Protein AF-A0A519MRV4-F1 (afdb_monomer_lite)

Secondary structure (DSSP, 8-state):
-HHHHHHHHHHHHHHHHHHHHHHHHHHSTT-HHHHHHHHHHHHHHHHHHHHHHHHHTTSPP-HHHHHHHHHHHHHHHHHHHHHHHHHHHHHHHH-

Sequence (95 aa):
MTHSRKSLGFALLSFVTFLVIAVITAVAPGNEIFTAIGGILLIVFIVFGFSHALRSIKEPNNASKILGLIANGLLFLVFAVLVIANVIDIVKAFG

Radius of gyration: 15.4 Å; chains: 1; bounding box: 33×32×41 Å

Foldseek 3Di:
DVLLQVLLVLLVVLVVLVVVLVVCCVVPPPPVVCNVVSVVVSVVSLVVSQVSLVVCVPPPDDPSSVVSVVSSVVSVVVVVVVVVVVVVVVVVVVD

pLDDT: mean 87.32, std 5.56, range [59.66, 94.0]

Structure (mmCIF, N/CA/C/O backbone):
data_AF-A0A519MRV4-F1
#
_entry.id   AF-A0A519MRV4-F1
#
loop_
_atom_site.group_PDB
_atom_site.id
_atom_site.type_symbol
_atom_site.label_atom_id
_atom_site.label_alt_id
_atom_site.label_comp_id
_atom_site.label_asym_id
_atom_site.label_entity_id
_atom_site.label_seq_id
_atom_site.pdbx_PDB_ins_code
_atom_site.Cartn_x
_atom_site.Cartn_y
_atom_site.Cartn_z
_atom_site.occupancy
_atom_site.B_iso_or_equiv
_atom_site.auth_seq_id
_atom_site.auth_comp_id
_atom_site.auth_asym_id
_atom_site.auth_atom_id
_atom_site.pdbx_PDB_model_num
ATOM 1 N N . MET A 1 1 ? -7.686 3.645 21.703 1.00 59.66 1 MET A N 1
ATOM 2 C CA . MET A 1 1 ? -7.583 4.833 20.822 1.00 59.66 1 MET A CA 1
ATOM 3 C C . MET A 1 1 ? -6.196 5.001 20.207 1.00 59.66 1 MET A C 1
ATOM 5 O O . MET A 1 1 ? -6.048 5.718 19.222 1.00 59.66 1 MET A O 1
ATOM 9 N N . THR A 1 2 ? -5.156 4.388 20.772 1.00 75.75 2 THR A N 1
ATOM 10 C CA . THR A 1 2 ? -3.789 4.489 20.249 1.00 75.75 2 THR A CA 1
ATOM 11 C C . THR A 1 2 ? -3.636 3.771 18.907 1.00 75.75 2 THR A C 1
ATOM 13 O O . THR A 1 2 ? -2.882 4.243 18.058 1.00 75.75 2 THR A O 1
ATOM 16 N N . HIS A 1 3 ? -4.368 2.678 18.667 1.00 75.06 3 HIS A N 1
ATOM 17 C CA . HIS A 1 3 ? -4.271 1.930 17.413 1.00 75.06 3 HIS A CA 1
ATOM 18 C C . HIS A 1 3 ? -5.088 2.552 16.280 1.00 75.06 3 HIS A C 1
ATOM 20 O O . HIS A 1 3 ? -4.621 2.542 15.146 1.00 75.06 3 HIS A O 1
ATOM 26 N N . SER A 1 4 ? -6.248 3.152 16.567 1.00 72.69 4 SER A N 1
ATOM 27 C CA . SER A 1 4 ? -7.048 3.867 15.557 1.00 72.69 4 SER A CA 1
ATOM 28 C C . SER A 1 4 ? -6.317 5.081 14.971 1.00 72.69 4 SER A C 1
ATOM 30 O O . SER A 1 4 ? -6.291 5.243 13.754 1.00 72.69 4 SER A O 1
ATOM 32 N N . ARG A 1 5 ? -5.637 5.890 15.799 1.00 80.56 5 ARG A N 1
ATOM 33 C CA . ARG A 1 5 ? -4.813 7.012 15.299 1.00 80.56 5 ARG A CA 1
ATOM 34 C C . ARG A 1 5 ? -3.601 6.542 14.495 1.00 80.56 5 ARG A C 1
ATOM 36 O O . ARG A 1 5 ? -3.321 7.105 13.443 1.00 80.56 5 ARG A O 1
ATOM 43 N N . LYS A 1 6 ? -2.909 5.494 14.962 1.00 80.56 6 LYS A N 1
ATOM 44 C CA . LYS A 1 6 ? -1.778 4.900 14.228 1.00 80.56 6 LYS A CA 1
ATOM 45 C C . LYS A 1 6 ? -2.219 4.326 12.880 1.00 80.56 6 LYS A C 1
ATOM 47 O O . LYS A 1 6 ? -1.555 4.580 11.888 1.00 80.56 6 LYS A O 1
ATOM 52 N N . SER A 1 7 ? -3.354 3.624 12.836 1.00 79.56 7 SER A N 1
ATOM 53 C CA . SER A 1 7 ? -3.952 3.090 11.603 1.00 79.56 7 SER A CA 1
ATOM 54 C C . SER A 1 7 ? -4.185 4.189 10.563 1.00 79.56 7 SER A C 1
ATOM 56 O O . SER A 1 7 ? -3.727 4.072 9.428 1.00 79.56 7 SER A O 1
ATOM 58 N N . LEU A 1 8 ? -4.814 5.298 10.964 1.00 85.62 8 LEU A N 1
ATOM 59 C CA . LEU A 1 8 ? -5.038 6.436 10.070 1.00 85.62 8 LEU A CA 1
ATOM 60 C C . LEU A 1 8 ? -3.719 7.089 9.617 1.00 85.62 8 LEU A C 1
ATOM 62 O O . LEU A 1 8 ? -3.571 7.433 8.449 1.00 85.62 8 LEU A O 1
ATOM 66 N N . GLY A 1 9 ? -2.743 7.210 10.522 1.00 86.56 9 GLY A N 1
ATOM 67 C CA . GLY A 1 9 ? -1.409 7.717 10.196 1.00 86.56 9 GLY A CA 1
ATOM 68 C C . GLY A 1 9 ? -0.683 6.860 9.156 1.00 86.56 9 GLY A C 1
ATOM 69 O O . GLY A 1 9 ? -0.120 7.402 8.211 1.00 86.56 9 GLY A O 1
ATOM 70 N N . PHE A 1 10 ? -0.748 5.532 9.272 1.00 87.75 10 PHE A N 1
ATOM 71 C CA . PHE A 1 10 ? -0.164 4.626 8.280 1.00 87.75 10 PHE A CA 1
ATOM 72 C C . PHE A 1 10 ? -0.906 4.643 6.942 1.00 87.75 10 PHE A C 1
ATOM 74 O O . PHE A 1 10 ? -0.253 4.542 5.905 1.00 87.75 10 PHE A O 1
ATOM 81 N N . ALA A 1 11 ? -2.230 4.825 6.938 1.00 86.88 11 ALA A N 1
ATOM 82 C CA . ALA A 1 11 ? -2.977 5.013 5.695 1.00 86.88 11 ALA A CA 1
ATOM 83 C C . ALA A 1 11 ? -2.510 6.275 4.954 1.00 86.88 11 ALA A C 1
ATOM 85 O O . ALA A 1 11 ? -2.229 6.222 3.758 1.00 86.88 11 ALA A O 1
ATOM 86 N N . LEU A 1 12 ? -2.367 7.393 5.676 1.00 90.81 12 LEU A N 1
ATOM 87 C CA . LEU A 1 12 ? -1.858 8.646 5.116 1.00 90.81 12 LEU A CA 1
ATOM 88 C C . LEU A 1 12 ? -0.417 8.506 4.620 1.00 90.81 12 LEU A C 1
ATOM 90 O O . LEU A 1 12 ? -0.126 8.920 3.504 1.00 90.81 12 LEU A O 1
ATOM 94 N N . LEU A 1 13 ? 0.468 7.890 5.410 1.00 90.50 13 LEU A N 1
ATOM 95 C CA . LEU A 1 13 ? 1.853 7.636 5.003 1.00 90.50 13 LEU A CA 1
ATOM 96 C C . LEU A 1 13 ? 1.915 6.787 3.733 1.00 90.50 13 LEU A C 1
ATOM 98 O O . LEU A 1 13 ? 2.579 7.180 2.783 1.00 90.50 13 LEU A O 1
ATOM 102 N N . SER A 1 14 ? 1.170 5.681 3.683 1.00 88.31 14 SER A N 1
ATOM 103 C CA . SER A 1 14 ? 1.101 4.814 2.501 1.00 88.31 14 SER A CA 1
ATOM 104 C C . SER A 1 14 ? 0.630 5.585 1.269 1.00 88.31 14 SER A C 1
ATOM 106 O O . SER A 1 14 ? 1.219 5.464 0.199 1.00 88.31 14 SER A O 1
ATOM 108 N N . PHE A 1 15 ? -0.397 6.423 1.420 1.00 90.25 15 PHE A N 1
ATOM 109 C CA . PHE A 1 15 ? -0.922 7.232 0.325 1.00 90.25 15 PHE A CA 1
ATOM 110 C C . PHE A 1 15 ? 0.083 8.284 -0.164 1.00 90.25 15 PHE A C 1
ATOM 112 O O . PHE A 1 15 ? 0.303 8.417 -1.365 1.00 90.25 15 PHE A O 1
ATOM 119 N N . VAL A 1 16 ? 0.746 8.996 0.752 1.00 92.19 16 VAL A N 1
ATOM 120 C CA . VAL A 1 16 ? 1.783 9.978 0.404 1.00 92.19 16 VAL A CA 1
ATOM 121 C C . VAL A 1 16 ? 2.965 9.297 -0.283 1.00 92.19 16 VAL A C 1
ATOM 123 O O . VAL A 1 16 ? 3.420 9.772 -1.319 1.00 92.19 16 VAL A O 1
ATOM 126 N N . THR A 1 17 ? 3.440 8.166 0.242 1.00 89.88 17 THR A N 1
ATOM 127 C CA . THR A 1 17 ? 4.526 7.396 -0.378 1.00 89.88 17 THR A CA 1
ATOM 128 C C . THR A 1 17 ? 4.137 6.915 -1.773 1.00 89.88 17 THR A C 1
ATOM 130 O O . THR A 1 17 ? 4.929 7.060 -2.700 1.00 89.88 17 THR A O 1
ATOM 133 N N . PHE A 1 18 ? 2.907 6.425 -1.953 1.00 89.38 18 PHE A N 1
ATOM 134 C CA . PHE A 1 18 ? 2.383 6.051 -3.265 1.00 89.38 18 PHE A CA 1
ATOM 135 C C . PHE A 1 18 ? 2.410 7.226 -4.253 1.00 89.38 18 PHE A C 1
ATOM 137 O O . PHE A 1 18 ? 2.920 7.074 -5.362 1.00 89.38 18 PHE A O 1
ATOM 144 N N . LEU A 1 19 ? 1.933 8.409 -3.848 1.00 91.06 19 LEU A N 1
ATOM 145 C CA . LEU A 1 19 ? 1.961 9.604 -4.697 1.00 91.06 19 LEU A CA 1
ATOM 146 C C . LEU A 1 19 ? 3.388 10.023 -5.066 1.00 91.06 19 LEU A C 1
ATOM 148 O O . LEU A 1 19 ? 3.648 10.338 -6.224 1.00 91.06 19 LEU A O 1
ATOM 152 N N . VAL A 1 20 ? 4.319 10.000 -4.110 1.00 89.81 20 VAL A N 1
ATOM 153 C CA . VAL A 1 20 ? 5.728 10.334 -4.365 1.00 89.81 20 VAL A CA 1
ATOM 154 C C . VAL A 1 20 ? 6.333 9.381 -5.397 1.00 89.81 20 VAL A C 1
ATOM 156 O O . VAL A 1 20 ? 6.970 9.837 -6.343 1.00 89.81 20 VAL A O 1
ATOM 159 N N . ILE A 1 21 ? 6.090 8.074 -5.268 1.00 88.06 21 ILE A N 1
ATOM 160 C CA . ILE A 1 21 ? 6.568 7.078 -6.238 1.00 88.06 21 ILE A CA 1
ATOM 161 C C . ILE 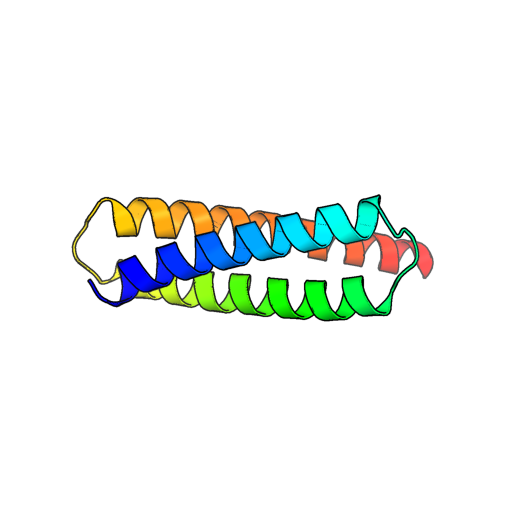A 1 21 ? 5.951 7.325 -7.614 1.00 88.06 21 ILE A C 1
ATOM 163 O O . ILE A 1 21 ? 6.671 7.299 -8.612 1.00 88.06 21 ILE A O 1
ATOM 167 N N . ALA A 1 22 ? 4.646 7.599 -7.680 1.00 88.06 22 ALA A N 1
ATOM 168 C CA . ALA A 1 22 ? 3.960 7.879 -8.938 1.00 88.06 22 ALA A CA 1
ATOM 169 C C . ALA A 1 22 ? 4.565 9.099 -9.653 1.00 88.06 22 ALA A C 1
ATOM 171 O O . ALA A 1 22 ? 4.838 9.037 -10.851 1.00 88.06 22 ALA A O 1
ATOM 172 N N . VAL A 1 23 ? 4.853 10.176 -8.913 1.00 90.00 23 VAL A N 1
ATOM 173 C CA . VAL A 1 23 ? 5.504 11.378 -9.458 1.00 90.00 23 VAL A CA 1
ATOM 174 C C . VAL A 1 23 ? 6.925 11.076 -9.934 1.00 90.00 23 VAL A C 1
ATOM 176 O O . VAL A 1 23 ? 7.274 11.450 -11.051 1.00 90.00 23 VAL A O 1
ATOM 179 N N . ILE A 1 24 ? 7.737 10.371 -9.139 1.00 86.06 24 ILE A N 1
ATOM 180 C CA . ILE A 1 24 ? 9.111 10.007 -9.530 1.00 86.06 24 ILE A CA 1
ATOM 181 C C . ILE A 1 24 ? 9.100 9.175 -10.815 1.00 86.06 24 ILE A C 1
ATOM 183 O O . ILE A 1 24 ? 9.865 9.456 -11.734 1.00 86.06 24 ILE A O 1
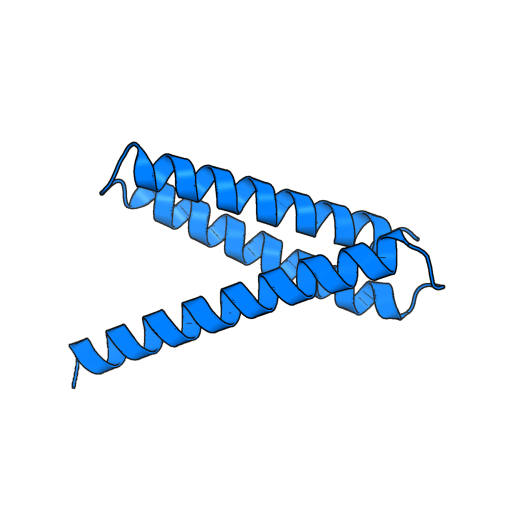ATOM 187 N N . THR A 1 25 ? 8.204 8.192 -10.901 1.00 85.56 25 THR A N 1
ATOM 188 C CA . THR A 1 25 ? 8.091 7.304 -12.067 1.00 85.56 25 THR A CA 1
ATOM 189 C C . THR A 1 25 ? 7.656 8.066 -13.321 1.00 85.56 25 THR A C 1
ATOM 191 O O . THR A 1 25 ? 8.119 7.757 -14.415 1.00 85.56 25 THR A O 1
ATOM 194 N N . ALA A 1 26 ? 6.803 9.085 -13.170 1.00 86.81 26 ALA A N 1
ATOM 195 C CA . ALA A 1 26 ? 6.353 9.923 -14.278 1.00 86.81 26 ALA A CA 1
ATOM 196 C C . ALA A 1 26 ? 7.430 10.906 -14.772 1.00 86.81 26 ALA A C 1
ATOM 198 O O . ALA A 1 26 ? 7.515 11.166 -15.970 1.00 86.81 26 ALA A O 1
ATOM 199 N N . VAL A 1 27 ? 8.240 11.466 -13.867 1.00 87.62 27 VAL A N 1
ATOM 200 C CA . VAL A 1 27 ? 9.248 12.493 -14.199 1.00 87.62 27 VAL A CA 1
ATOM 201 C C . VAL A 1 27 ? 10.583 11.881 -14.629 1.00 87.62 27 VAL A C 1
ATOM 203 O O . VAL A 1 27 ? 11.277 12.449 -15.468 1.00 87.62 27 VAL A O 1
ATOM 206 N N . ALA A 1 28 ? 10.948 10.725 -14.075 1.00 83.19 28 ALA A N 1
ATOM 207 C CA . ALA A 1 28 ? 12.199 10.027 -14.361 1.00 83.19 28 ALA A CA 1
ATOM 208 C C . ALA A 1 28 ? 11.934 8.552 -14.722 1.00 83.19 28 ALA A C 1
ATOM 210 O O . ALA A 1 28 ? 12.329 7.648 -13.973 1.00 83.19 28 ALA A O 1
ATOM 211 N N . PRO A 1 29 ? 11.253 8.287 -15.855 1.00 79.00 29 PRO A N 1
ATOM 212 C CA . PRO A 1 29 ? 10.979 6.926 -16.296 1.00 79.00 29 PRO A CA 1
ATOM 213 C C . PRO A 1 29 ? 12.295 6.165 -16.511 1.00 79.00 29 PRO A C 1
ATOM 215 O O . PRO A 1 29 ? 13.234 6.683 -17.110 1.00 79.00 29 PRO A O 1
ATOM 218 N N . GLY A 1 30 ? 12.369 4.937 -15.994 1.00 77.31 30 GLY A N 1
ATOM 219 C CA . GLY A 1 30 ? 13.567 4.091 -16.073 1.00 77.31 30 GLY A CA 1
ATOM 220 C C . GLY A 1 30 ? 14.535 4.218 -14.894 1.00 77.31 30 GLY A C 1
ATOM 221 O O . GLY A 1 30 ? 15.549 3.526 -14.867 1.00 77.31 30 GLY A O 1
ATOM 222 N N . ASN A 1 31 ? 14.243 5.048 -13.885 1.00 83.94 31 ASN A N 1
ATOM 223 C CA . ASN A 1 31 ? 15.035 5.050 -12.657 1.00 83.94 31 ASN A CA 1
ATOM 224 C C . ASN A 1 31 ? 14.591 3.936 -11.692 1.00 83.94 31 ASN A C 1
ATOM 226 O O . ASN A 1 31 ? 13.810 4.162 -10.760 1.00 83.94 31 ASN A O 1
ATOM 230 N N . GLU A 1 32 ? 15.111 2.734 -11.937 1.00 83.12 32 GLU A N 1
ATOM 231 C CA . GLU A 1 32 ? 14.742 1.490 -11.249 1.00 83.12 32 GLU A CA 1
ATOM 232 C C . GLU A 1 32 ? 15.071 1.498 -9.750 1.00 83.12 32 GLU A C 1
ATOM 234 O O . GLU A 1 32 ? 14.351 0.903 -8.951 1.00 83.12 32 GLU A O 1
ATOM 239 N N . ILE A 1 33 ? 16.121 2.212 -9.330 1.00 85.75 33 ILE A N 1
ATOM 240 C CA . ILE A 1 33 ? 16.554 2.225 -7.925 1.00 85.75 33 ILE A CA 1
ATOM 241 C C . ILE A 1 33 ? 15.523 2.943 -7.046 1.00 85.75 33 ILE A C 1
ATOM 243 O O . ILE A 1 33 ? 15.118 2.417 -6.008 1.00 85.75 33 ILE A O 1
ATOM 247 N N . PHE A 1 34 ? 15.061 4.131 -7.452 1.00 82.44 34 PHE A N 1
ATOM 248 C CA . PHE A 1 34 ? 14.075 4.880 -6.664 1.00 82.44 34 PHE A CA 1
ATOM 249 C C . PHE A 1 34 ? 12.702 4.210 -6.672 1.00 82.44 34 PHE A C 1
ATOM 251 O O . PHE A 1 34 ? 12.021 4.209 -5.645 1.00 82.44 34 PHE A O 1
ATOM 258 N N . THR A 1 35 ? 12.304 3.611 -7.798 1.00 82.94 35 THR A N 1
ATOM 259 C CA . THR A 1 35 ? 11.050 2.849 -7.875 1.00 82.94 35 THR A CA 1
ATOM 260 C C . THR A 1 35 ? 11.109 1.584 -7.026 1.00 82.94 35 THR A C 1
ATOM 262 O O . THR A 1 35 ? 10.146 1.305 -6.314 1.00 82.94 35 THR A O 1
ATOM 265 N N . ALA A 1 36 ? 12.238 0.869 -7.003 1.00 84.81 36 ALA A N 1
ATOM 266 C CA . ALA A 1 36 ? 12.417 -0.309 -6.158 1.00 84.81 36 ALA A CA 1
ATOM 267 C C . ALA A 1 36 ? 12.401 0.040 -4.660 1.00 84.81 36 ALA A C 1
ATOM 269 O O . ALA A 1 36 ? 11.619 -0.534 -3.901 1.00 84.81 36 ALA A O 1
ATOM 270 N N . ILE A 1 37 ? 13.213 1.014 -4.226 1.00 87.44 37 ILE A N 1
ATOM 271 C CA . ILE A 1 37 ? 13.266 1.442 -2.816 1.00 87.44 37 ILE A CA 1
ATOM 272 C C . ILE A 1 37 ? 11.904 1.987 -2.373 1.00 87.44 37 ILE A C 1
ATOM 274 O O . ILE A 1 37 ? 11.397 1.609 -1.315 1.00 87.44 37 ILE A O 1
ATOM 278 N N . GLY A 1 38 ? 11.292 2.844 -3.192 1.00 86.44 38 GLY A N 1
ATOM 279 C CA . GLY A 1 38 ? 9.962 3.378 -2.933 1.00 86.44 38 GLY A CA 1
ATOM 280 C C . GLY A 1 38 ? 8.917 2.269 -2.833 1.00 86.44 38 GLY A C 1
ATOM 281 O O . GLY A 1 38 ? 8.151 2.237 -1.871 1.00 86.44 38 GLY A O 1
ATOM 282 N N . GLY A 1 39 ? 8.922 1.321 -3.770 1.00 86.62 39 GLY A N 1
ATOM 283 C CA . GLY A 1 39 ? 8.023 0.170 -3.769 1.00 86.62 39 GLY A CA 1
ATOM 284 C C . GLY A 1 39 ? 8.130 -0.654 -2.487 1.00 86.62 39 GLY A C 1
ATOM 285 O O . GLY A 1 39 ? 7.113 -0.939 -1.859 1.00 86.62 39 GLY A O 1
ATOM 286 N N . ILE A 1 40 ? 9.349 -0.958 -2.031 1.00 88.38 40 ILE A N 1
ATOM 287 C CA . ILE A 1 40 ? 9.576 -1.677 -0.767 1.00 88.38 40 ILE A CA 1
ATOM 288 C C . ILE A 1 40 ? 9.016 -0.886 0.423 1.00 88.38 40 ILE A C 1
ATOM 290 O O . ILE A 1 40 ? 8.307 -1.452 1.257 1.00 88.38 40 ILE A O 1
ATOM 294 N N . LEU A 1 41 ? 9.283 0.422 0.501 1.00 88.94 41 LEU A N 1
ATOM 295 C CA . LEU A 1 41 ? 8.753 1.274 1.572 1.00 88.94 41 LEU A CA 1
ATOM 296 C C . LEU A 1 41 ? 7.220 1.315 1.572 1.00 88.94 41 LEU A C 1
ATOM 298 O O . LEU A 1 41 ? 6.598 1.211 2.630 1.00 88.94 41 LEU A O 1
ATOM 302 N N . LEU A 1 42 ? 6.609 1.413 0.390 1.00 90.38 42 LEU A N 1
ATOM 303 C CA . LEU A 1 42 ? 5.160 1.393 0.235 1.00 90.38 42 LEU A CA 1
ATOM 304 C C . LEU A 1 42 ? 4.564 0.071 0.734 1.00 90.38 42 LEU A C 1
ATOM 306 O O . LEU A 1 42 ? 3.588 0.089 1.484 1.00 90.38 42 LEU A O 1
ATOM 310 N N . ILE A 1 43 ? 5.176 -1.065 0.385 1.00 91.00 43 ILE A N 1
ATOM 311 C CA . ILE A 1 43 ? 4.755 -2.392 0.862 1.00 91.00 43 ILE A CA 1
ATOM 312 C C . ILE A 1 43 ? 4.789 -2.447 2.389 1.00 91.00 43 ILE A C 1
ATOM 314 O O . ILE A 1 43 ? 3.814 -2.866 3.016 1.00 91.00 43 ILE A O 1
ATOM 318 N N . VAL A 1 44 ? 5.883 -1.984 3.001 1.00 91.75 44 VAL A N 1
ATOM 319 C CA . VAL A 1 44 ? 6.027 -1.953 4.462 1.00 91.75 44 VAL A CA 1
ATOM 320 C C . VAL A 1 44 ? 4.898 -1.136 5.093 1.00 91.75 44 VAL A C 1
ATOM 322 O O . VAL A 1 44 ? 4.237 -1.622 6.013 1.00 91.75 44 VAL A O 1
ATOM 325 N N . PHE A 1 45 ? 4.614 0.068 4.592 1.00 91.38 45 PHE A N 1
ATOM 326 C CA . PHE A 1 45 ? 3.554 0.904 5.158 1.00 91.38 45 PHE A CA 1
ATOM 327 C C . PHE A 1 45 ? 2.157 0.312 4.986 1.00 91.38 45 PHE A C 1
ATOM 329 O O . PHE A 1 45 ? 1.377 0.357 5.939 1.00 91.38 45 PHE A O 1
ATOM 336 N N . ILE A 1 46 ? 1.865 -0.317 3.847 1.00 91.19 46 ILE A N 1
ATOM 337 C CA . ILE A 1 46 ? 0.576 -0.978 3.614 1.00 91.19 46 ILE A CA 1
ATOM 338 C C . ILE A 1 46 ? 0.395 -2.163 4.575 1.00 91.19 46 ILE A C 1
ATOM 340 O O . ILE A 1 46 ? -0.652 -2.282 5.214 1.00 91.19 46 ILE A O 1
ATOM 344 N N . VAL A 1 47 ? 1.415 -3.010 4.749 1.00 92.44 47 VAL A N 1
ATOM 345 C CA . VAL A 1 47 ? 1.341 -4.189 5.632 1.00 92.44 47 VAL A CA 1
ATOM 346 C C . VAL A 1 47 ? 1.225 -3.784 7.105 1.00 92.44 47 VAL A C 1
ATOM 348 O O . VAL A 1 47 ? 0.375 -4.312 7.834 1.00 92.44 47 VAL A O 1
ATOM 351 N N . PHE A 1 48 ? 2.039 -2.828 7.563 1.00 91.44 48 PHE A N 1
ATOM 352 C CA . PHE A 1 48 ? 1.963 -2.326 8.938 1.00 91.44 48 PHE A CA 1
ATOM 353 C C . PHE A 1 48 ? 0.664 -1.555 9.197 1.00 91.44 48 PHE A C 1
ATOM 355 O O . PHE A 1 48 ? 0.048 -1.729 10.254 1.00 91.44 48 PHE A O 1
ATOM 362 N N . GLY A 1 49 ? 0.219 -0.748 8.234 1.00 89.50 49 GLY A N 1
ATOM 363 C CA . GLY A 1 49 ? -1.030 0.000 8.300 1.00 89.50 49 GLY A CA 1
ATOM 364 C C . GLY A 1 49 ? -2.239 -0.915 8.406 1.00 89.50 49 GLY A C 1
ATOM 365 O O . GLY A 1 49 ? -3.035 -0.776 9.338 1.00 89.50 49 GLY A O 1
ATOM 366 N N . PHE A 1 50 ? -2.317 -1.935 7.550 1.00 90.81 50 PHE A N 1
ATOM 367 C CA . PHE A 1 50 ? -3.369 -2.945 7.612 1.00 90.81 50 PHE A CA 1
ATOM 368 C C . PHE A 1 50 ? -3.328 -3.749 8.919 1.00 90.81 50 PHE A C 1
ATOM 370 O O . PHE A 1 50 ? -4.356 -3.921 9.576 1.00 90.81 50 PHE A O 1
ATOM 377 N N . SER A 1 51 ? -2.140 -4.145 9.385 1.00 90.94 51 SER A N 1
ATOM 378 C CA . SER A 1 51 ? -1.978 -4.827 10.678 1.00 90.94 51 SER A CA 1
ATOM 379 C C . SER A 1 51 ? -2.505 -3.987 11.849 1.00 90.94 51 SER A C 1
ATOM 381 O O . SER A 1 51 ? -3.180 -4.499 12.749 1.00 90.94 51 SER A O 1
ATOM 383 N N . HIS A 1 52 ? -2.234 -2.680 11.850 1.00 88.75 52 HIS A N 1
ATOM 384 C CA . HIS A 1 52 ? -2.772 -1.760 12.849 1.00 88.75 52 HIS A CA 1
ATOM 385 C C . HIS A 1 52 ? -4.275 -1.525 12.695 1.00 88.75 52 HIS A C 1
ATOM 387 O O . HIS A 1 52 ? -4.971 -1.428 13.710 1.00 88.75 52 HIS A O 1
ATOM 393 N N . ALA A 1 53 ? -4.784 -1.484 11.466 1.00 88.25 53 ALA A N 1
ATOM 394 C CA . ALA A 1 53 ? -6.207 -1.382 11.183 1.00 88.25 53 ALA A CA 1
ATOM 395 C C . ALA A 1 53 ? -6.974 -2.591 11.743 1.00 88.25 53 ALA A C 1
ATOM 397 O O . ALA A 1 53 ? -7.939 -2.398 12.486 1.00 88.25 53 ALA A O 1
ATOM 398 N N . LEU A 1 54 ? -6.480 -3.814 11.527 1.00 90.69 54 LEU A N 1
ATOM 399 C CA . LEU A 1 54 ? -7.050 -5.033 12.112 1.00 90.69 54 LEU A CA 1
ATOM 400 C C . LEU A 1 54 ? -7.020 -5.005 13.646 1.00 90.69 54 LEU A C 1
ATOM 402 O O . LEU A 1 54 ? -8.020 -5.307 14.297 1.00 90.69 54 LEU A O 1
ATOM 406 N N . ARG A 1 55 ? -5.907 -4.574 14.254 1.00 87.88 55 ARG A N 1
ATOM 407 C CA . ARG A 1 55 ? -5.818 -4.422 15.720 1.00 87.88 55 ARG A CA 1
ATOM 408 C C . ARG A 1 55 ? -6.787 -3.366 16.258 1.00 87.88 55 ARG A C 1
ATOM 410 O O . ARG A 1 55 ? -7.295 -3.525 17.366 1.00 87.88 55 ARG A O 1
ATOM 417 N N . SER A 1 56 ? -7.086 -2.325 15.478 1.00 84.88 56 SER A N 1
ATOM 418 C CA . SER A 1 56 ? -8.034 -1.277 15.867 1.00 84.88 56 SER A CA 1
ATOM 419 C C . SER A 1 56 ? -9.487 -1.760 15.941 1.00 84.88 56 SER A C 1
ATOM 421 O O . SER A 1 56 ? -10.292 -1.118 16.611 1.00 84.88 56 SER A O 1
ATOM 423 N N . ILE A 1 57 ? -9.829 -2.911 15.340 1.00 87.62 57 ILE A N 1
ATOM 424 C CA . ILE A 1 57 ? -11.177 -3.508 15.405 1.00 87.62 57 ILE A CA 1
ATOM 425 C C . ILE A 1 57 ? -11.613 -3.739 16.858 1.00 87.62 57 ILE A C 1
ATOM 427 O O . ILE A 1 57 ? -12.780 -3.513 17.177 1.00 87.62 57 ILE A O 1
ATOM 431 N N . LYS A 1 58 ? -10.669 -4.096 17.740 1.00 85.25 58 LYS A N 1
ATOM 432 C CA . LYS A 1 58 ? -10.904 -4.321 19.176 1.00 85.25 58 LYS A CA 1
ATOM 433 C C . LYS A 1 58 ? -11.143 -3.033 19.980 1.00 85.25 58 LYS A C 1
ATOM 435 O O . LYS A 1 58 ? -11.527 -3.112 21.140 1.00 85.25 58 LYS A O 1
ATOM 440 N N . GLU A 1 59 ? -10.898 -1.852 19.405 1.00 84.19 59 GLU A N 1
ATOM 441 C CA . GLU A 1 59 ? -11.147 -0.567 20.070 1.00 84.19 59 GLU A CA 1
ATOM 442 C C . GLU A 1 59 ? -12.622 -0.135 19.930 1.00 84.19 59 GLU A C 1
ATOM 444 O O . GLU A 1 59 ? -13.261 -0.473 18.928 1.00 84.19 59 GLU A O 1
ATOM 449 N N . PRO A 1 60 ? -13.174 0.652 20.878 1.00 83.62 60 PRO A N 1
ATOM 450 C CA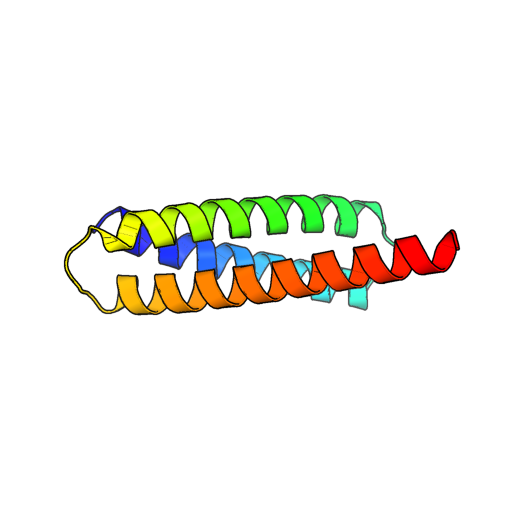 . PRO A 1 60 ? -14.513 1.226 20.745 1.00 83.62 60 PRO A CA 1
ATOM 451 C C . PRO A 1 60 ? -14.651 2.050 19.458 1.00 83.62 60 PRO A C 1
ATOM 453 O O . PRO A 1 60 ? -13.692 2.676 18.994 1.00 83.62 60 PRO A O 1
ATOM 456 N N . ASN A 1 61 ? -15.847 2.027 18.864 1.00 83.75 61 ASN A N 1
ATOM 457 C CA . ASN A 1 61 ? -16.093 2.674 17.578 1.00 83.75 61 ASN A CA 1
ATOM 458 C C . ASN A 1 61 ? -15.919 4.193 17.673 1.00 83.75 61 ASN A C 1
ATOM 460 O O . ASN A 1 61 ? -16.526 4.862 18.502 1.00 83.75 61 ASN A O 1
ATOM 464 N N . ASN A 1 62 ? -15.085 4.726 16.785 1.00 86.25 62 ASN A N 1
ATOM 465 C CA . ASN A 1 62 ? -14.895 6.151 16.564 1.00 86.25 62 ASN A CA 1
ATOM 466 C C . ASN A 1 62 ? -14.652 6.397 15.064 1.00 86.25 62 ASN A C 1
ATOM 468 O O . ASN A 1 62 ? -14.313 5.469 14.324 1.00 86.25 62 ASN A O 1
ATOM 472 N N . ALA A 1 63 ? -14.819 7.640 14.609 1.00 85.75 63 ALA A N 1
ATOM 473 C CA . ALA A 1 63 ? -14.673 7.980 13.193 1.00 85.75 63 ALA A CA 1
ATOM 474 C C . ALA A 1 63 ? -13.272 7.640 12.645 1.00 85.75 63 ALA A C 1
ATOM 476 O O . ALA A 1 63 ? -13.150 7.093 11.553 1.00 85.75 63 ALA A O 1
ATOM 477 N N . SER A 1 64 ? -12.211 7.878 13.426 1.00 81.19 64 SER A N 1
ATOM 478 C CA . SER A 1 64 ? -10.827 7.589 13.021 1.00 81.19 64 SER A CA 1
ATOM 479 C C . SER A 1 64 ? -10.568 6.099 12.776 1.00 81.19 64 SER A C 1
ATOM 481 O O . SER A 1 64 ? -9.805 5.750 11.880 1.00 81.19 64 SER A O 1
ATOM 483 N N . LYS A 1 65 ? -11.209 5.213 13.544 1.00 84.19 65 LYS A N 1
ATOM 484 C CA . LYS A 1 65 ? -11.159 3.758 13.367 1.00 84.19 65 LYS A CA 1
ATOM 485 C C . LYS A 1 65 ? -11.811 3.359 12.051 1.00 84.19 65 LYS A C 1
ATOM 487 O O . LYS A 1 65 ? -11.208 2.608 11.296 1.00 84.19 65 LYS A O 1
ATOM 492 N N . ILE A 1 66 ? -13.018 3.861 11.783 1.00 88.19 66 ILE A N 1
ATOM 493 C CA . ILE A 1 66 ? -13.769 3.530 10.564 1.00 88.19 66 ILE A CA 1
ATOM 494 C C . ILE A 1 66 ? -12.983 3.993 9.335 1.00 88.19 66 ILE A C 1
ATOM 496 O O . ILE A 1 66 ? -12.712 3.193 8.445 1.00 88.19 66 ILE A O 1
ATOM 500 N N . LEU A 1 67 ? -12.534 5.251 9.334 1.00 88.81 67 LEU A N 1
ATOM 501 C CA . LEU A 1 67 ? -11.737 5.812 8.243 1.00 88.81 67 LEU A CA 1
ATOM 502 C C . LEU A 1 67 ? -10.409 5.072 8.062 1.00 88.81 67 LEU A C 1
ATOM 504 O O . LEU A 1 67 ? -10.051 4.730 6.940 1.00 88.81 67 LEU A O 1
ATOM 508 N N . GLY A 1 68 ? -9.700 4.773 9.154 1.00 87.38 68 GLY A N 1
ATOM 509 C CA . GLY A 1 68 ? -8.445 4.026 9.101 1.00 87.38 68 GLY A CA 1
ATOM 510 C C . GLY A 1 68 ? -8.630 2.599 8.580 1.00 87.38 68 GLY A C 1
ATOM 511 O O . GLY A 1 68 ? -7.810 2.130 7.796 1.00 87.38 68 GLY A O 1
ATOM 512 N N . LEU A 1 69 ? -9.707 1.913 8.971 1.00 90.62 69 LEU A N 1
ATOM 513 C CA . LEU A 1 69 ? -10.019 0.566 8.493 1.00 90.62 69 LEU A CA 1
ATOM 514 C C . LEU A 1 69 ? -10.340 0.564 6.995 1.00 90.62 69 LEU A C 1
ATOM 516 O O . LEU A 1 69 ? -9.774 -0.240 6.261 1.00 90.62 69 LEU A O 1
ATOM 520 N N . ILE A 1 70 ? -11.198 1.486 6.547 1.00 92.69 70 ILE A N 1
ATOM 521 C CA . ILE A 1 70 ? -11.570 1.618 5.134 1.00 92.69 70 ILE A CA 1
ATOM 522 C C . ILE A 1 70 ? -10.340 1.967 4.293 1.00 92.69 70 ILE A C 1
ATOM 524 O O . ILE A 1 70 ? -10.059 1.281 3.317 1.00 92.69 70 ILE A O 1
ATOM 528 N N . ALA A 1 71 ? -9.573 2.987 4.687 1.00 92.19 71 ALA A N 1
ATOM 529 C CA . ALA A 1 71 ? -8.422 3.445 3.916 1.00 92.19 71 ALA A CA 1
ATOM 530 C C . ALA A 1 71 ? -7.331 2.368 3.807 1.00 92.19 71 ALA A C 1
ATOM 532 O O . ALA A 1 71 ? -6.883 2.064 2.703 1.00 92.19 71 ALA A O 1
ATOM 533 N N . ASN A 1 72 ? -6.942 1.738 4.924 1.00 92.25 72 ASN A N 1
ATOM 534 C CA . ASN A 1 72 ? -5.957 0.652 4.882 1.00 92.25 72 ASN A CA 1
ATOM 535 C C . ASN A 1 72 ? -6.491 -0.583 4.145 1.00 92.25 72 ASN A C 1
ATOM 537 O O . ASN A 1 72 ? -5.724 -1.242 3.452 1.00 92.25 72 ASN A O 1
ATOM 541 N N . GLY A 1 73 ? -7.784 -0.896 4.269 1.00 92.50 73 GLY A N 1
ATOM 542 C CA . GLY A 1 73 ? -8.408 -1.999 3.540 1.00 92.50 73 GLY A CA 1
ATOM 543 C C . GLY A 1 73 ? -8.371 -1.789 2.026 1.00 92.50 73 GLY A C 1
ATOM 544 O O . GLY A 1 73 ? -7.973 -2.692 1.296 1.00 92.50 73 GLY A O 1
ATOM 545 N N . LEU A 1 74 ? -8.708 -0.584 1.557 1.00 93.75 74 LEU A N 1
ATOM 546 C CA . LEU A 1 74 ? -8.625 -0.225 0.139 1.00 93.75 74 LEU A CA 1
ATOM 547 C C . LEU A 1 74 ? -7.182 -0.264 -0.374 1.00 93.75 74 LEU A C 1
ATOM 549 O O . LEU A 1 74 ? -6.930 -0.857 -1.418 1.00 93.75 74 LE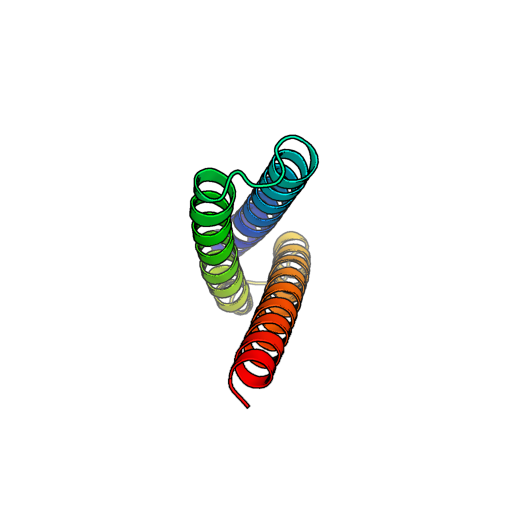U A O 1
ATOM 553 N N . LEU A 1 75 ? -6.230 0.308 0.370 1.00 91.94 75 LEU A N 1
ATOM 554 C CA . LEU A 1 75 ? -4.810 0.278 0.000 1.00 91.94 75 LEU A CA 1
ATOM 555 C C . LEU A 1 75 ? -4.271 -1.154 -0.079 1.00 91.94 75 LEU A C 1
ATOM 557 O O . LEU A 1 75 ? -3.561 -1.493 -1.024 1.00 91.94 75 LEU A O 1
ATOM 561 N N . PHE A 1 76 ? -4.643 -2.009 0.875 1.00 93.38 76 PHE A N 1
ATOM 562 C CA . PHE A 1 76 ? -4.263 -3.418 0.863 1.00 93.38 76 PHE A CA 1
ATOM 563 C C . PHE A 1 76 ? -4.874 -4.168 -0.327 1.00 93.38 76 PHE A C 1
ATOM 565 O O . PHE A 1 76 ? -4.196 -4.978 -0.955 1.00 93.38 76 PHE A O 1
ATOM 572 N N . LEU 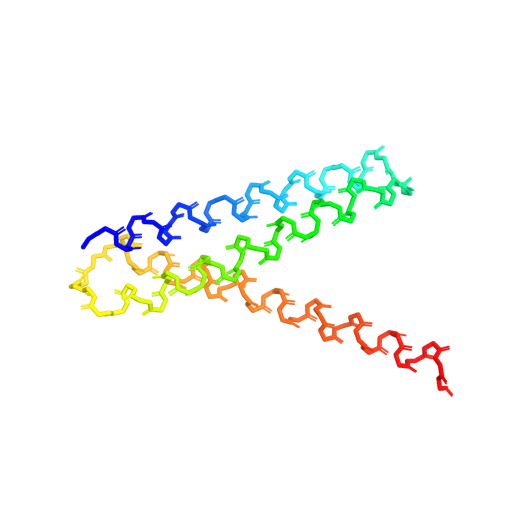A 1 77 ? -6.129 -3.877 -0.679 1.00 94.00 77 LEU A N 1
ATOM 573 C CA . LEU A 1 77 ? -6.797 -4.490 -1.827 1.00 94.00 77 LEU A CA 1
ATOM 574 C C . LEU A 1 77 ? -6.145 -4.068 -3.149 1.00 94.00 77 LEU A C 1
ATOM 576 O O . LEU A 1 77 ? -5.858 -4.923 -3.982 1.00 94.00 77 LEU A O 1
ATOM 580 N N . VAL A 1 78 ? -5.841 -2.777 -3.316 1.00 90.62 78 VAL A N 1
ATOM 581 C CA . VAL A 1 78 ? -5.087 -2.268 -4.475 1.00 90.62 78 VAL A CA 1
ATOM 582 C C . VAL A 1 78 ? -3.728 -2.958 -4.573 1.00 90.62 78 VAL A C 1
ATOM 584 O O . VAL A 1 78 ? -3.358 -3.433 -5.643 1.00 90.62 78 VAL A O 1
ATOM 587 N N . PHE A 1 79 ? -3.010 -3.076 -3.455 1.00 90.12 79 PHE A N 1
ATOM 588 C CA . PHE A 1 79 ? -1.739 -3.790 -3.410 1.00 90.12 79 PHE A CA 1
ATOM 589 C C . PHE A 1 79 ? -1.877 -5.257 -3.842 1.00 90.12 79 PHE A C 1
ATOM 591 O O . PHE A 1 79 ? -1.115 -5.715 -4.690 1.00 90.12 79 PHE A O 1
ATOM 598 N N . ALA A 1 80 ? -2.873 -5.980 -3.325 1.00 91.12 80 ALA A N 1
ATOM 599 C CA . ALA A 1 80 ? -3.115 -7.372 -3.694 1.00 91.12 80 ALA A CA 1
ATOM 600 C C . ALA A 1 80 ? -3.400 -7.531 -5.198 1.00 91.12 80 ALA A C 1
ATOM 602 O O . ALA A 1 80 ? -2.832 -8.415 -5.836 1.00 91.12 80 ALA A O 1
ATOM 603 N N . VAL A 1 81 ? -4.221 -6.649 -5.780 1.00 93.81 81 VAL A N 1
ATOM 604 C CA . VAL A 1 81 ? -4.510 -6.646 -7.224 1.00 93.81 81 VAL A CA 1
ATOM 605 C C . VAL A 1 81 ? -3.243 -6.397 -8.042 1.00 93.81 81 VAL A C 1
ATOM 607 O O . VAL A 1 81 ? -3.005 -7.110 -9.015 1.00 93.81 81 VAL A O 1
ATOM 610 N N . LEU A 1 82 ? -2.406 -5.438 -7.637 1.00 88.50 82 LEU A N 1
ATOM 611 C CA . LEU A 1 82 ? -1.142 -5.152 -8.319 1.00 88.50 82 LEU A CA 1
ATOM 612 C C . LEU A 1 82 ? -0.185 -6.345 -8.272 1.00 88.50 82 LEU A C 1
ATOM 614 O O . LEU A 1 82 ? 0.405 -6.687 -9.294 1.00 88.50 82 LEU A O 1
ATOM 618 N N . VAL A 1 83 ? -0.049 -7.003 -7.119 1.00 89.00 83 VAL A N 1
ATOM 619 C CA . VAL A 1 83 ? 0.786 -8.207 -6.996 1.00 89.00 83 VAL A CA 1
ATOM 620 C C . VAL A 1 83 ? 0.272 -9.310 -7.917 1.00 89.00 83 VAL A C 1
ATOM 622 O O . VAL A 1 83 ? 1.057 -9.881 -8.666 1.00 89.00 83 VAL A O 1
ATOM 625 N N . ILE A 1 84 ? -1.038 -9.577 -7.916 1.00 92.50 84 ILE A N 1
ATOM 626 C CA . ILE A 1 84 ? -1.645 -10.598 -8.781 1.00 92.50 84 ILE A CA 1
ATOM 627 C C . ILE A 1 84 ? -1.398 -10.280 -10.261 1.00 92.50 84 ILE A C 1
ATOM 629 O O . ILE A 1 84 ? -0.990 -11.170 -11.002 1.00 92.50 84 ILE A O 1
ATOM 633 N N . ALA A 1 85 ? -1.595 -9.029 -10.686 1.00 89.62 85 ALA A N 1
ATOM 634 C CA . ALA A 1 85 ? -1.354 -8.611 -12.066 1.00 89.62 85 ALA A CA 1
ATOM 635 C C . ALA A 1 85 ? 0.107 -8.849 -12.487 1.00 89.62 85 ALA A C 1
ATOM 637 O O . ALA A 1 85 ? 0.353 -9.498 -13.499 1.00 89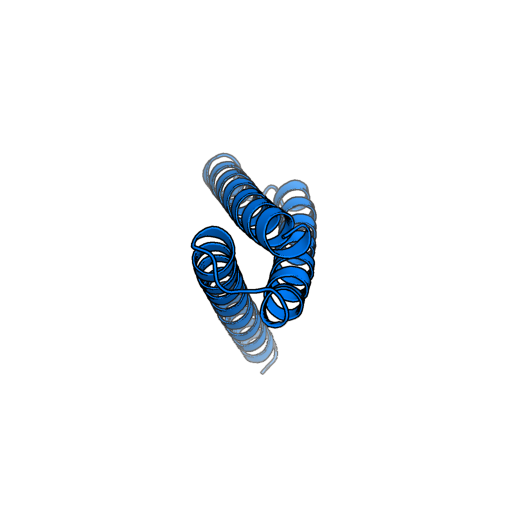.62 85 ALA A O 1
ATOM 638 N N . ASN A 1 86 ? 1.068 -8.429 -11.657 1.00 86.75 86 ASN A N 1
ATOM 639 C CA . ASN A 1 86 ? 2.491 -8.633 -11.938 1.00 86.75 86 ASN A CA 1
ATOM 640 C C . ASN A 1 86 ? 2.873 -10.122 -11.965 1.00 86.75 86 ASN A C 1
ATOM 642 O O . ASN A 1 86 ? 3.660 -10.541 -12.807 1.00 86.75 86 ASN A O 1
ATOM 646 N N . VAL A 1 87 ? 2.306 -10.943 -11.074 1.00 90.12 87 VAL A N 1
ATOM 647 C CA . VAL A 1 87 ? 2.530 -12.398 -11.091 1.00 90.12 87 VAL A CA 1
ATOM 648 C C . VAL A 1 87 ? 1.991 -13.019 -12.381 1.00 90.12 87 VAL A C 1
ATOM 650 O O . VAL A 1 87 ? 2.672 -13.850 -12.976 1.00 90.12 87 VAL A O 1
ATOM 653 N N . ILE A 1 88 ? 0.804 -12.610 -12.844 1.00 93.62 88 ILE A N 1
ATOM 654 C CA . ILE A 1 88 ? 0.235 -13.077 -14.117 1.00 93.62 88 ILE A CA 1
ATOM 655 C C . ILE A 1 88 ? 1.151 -12.710 -15.289 1.00 93.62 88 ILE A C 1
ATOM 657 O O . ILE A 1 88 ? 1.392 -13.555 -16.151 1.00 93.62 88 ILE A O 1
ATOM 661 N N . ASP A 1 89 ? 1.670 -11.484 -15.320 1.00 89.62 89 ASP A N 1
ATOM 662 C CA . ASP A 1 89 ? 2.558 -11.026 -16.391 1.00 89.62 89 ASP A CA 1
ATOM 663 C C . ASP A 1 89 ? 3.887 -11.790 -16.397 1.00 89.62 89 ASP A C 1
ATOM 665 O O . ASP A 1 89 ? 4.352 -12.198 -17.459 1.00 89.62 89 ASP A O 1
ATOM 669 N N . ILE A 1 90 ? 4.450 -12.081 -15.218 1.00 90.62 90 ILE A N 1
ATOM 670 C CA . ILE A 1 90 ? 5.630 -12.945 -15.081 1.00 90.62 90 ILE A CA 1
ATOM 671 C C . ILE A 1 90 ? 5.330 -14.342 -15.629 1.00 90.62 90 ILE A C 1
ATOM 673 O O . ILE A 1 90 ? 6.084 -14.843 -16.454 1.00 90.62 90 ILE A O 1
ATOM 677 N N . VAL A 1 91 ? 4.226 -14.972 -15.219 1.00 94.00 91 VAL A N 1
ATOM 678 C CA . VAL A 1 91 ? 3.873 -16.322 -15.690 1.00 94.00 91 VAL A CA 1
ATOM 679 C C . VAL A 1 91 ? 3.723 -16.357 -17.214 1.00 94.00 91 VAL A C 1
ATOM 681 O O . VAL A 1 91 ? 4.243 -17.272 -17.843 1.00 94.00 91 VAL A O 1
ATOM 684 N N . LYS A 1 92 ? 3.090 -15.343 -17.817 1.00 91.81 92 LYS A N 1
ATOM 685 C CA . LYS A 1 92 ? 2.978 -15.208 -19.281 1.00 91.81 92 LYS A CA 1
ATOM 686 C C . LYS A 1 92 ? 4.315 -14.975 -19.986 1.00 91.81 92 LYS A C 1
ATOM 688 O O . LYS A 1 92 ? 4.424 -15.276 -21.164 1.00 91.81 92 LYS A O 1
ATOM 693 N N . ALA A 1 93 ? 5.308 -14.404 -19.309 1.00 90.62 93 ALA A N 1
ATOM 694 C CA . ALA A 1 93 ? 6.632 -14.196 -19.890 1.00 90.62 93 ALA A CA 1
ATOM 695 C C . ALA A 1 93 ? 7.464 -15.492 -19.958 1.00 90.62 93 ALA A C 1
ATOM 697 O O . ALA A 1 93 ? 8.423 -15.553 -20.725 1.00 90.62 93 ALA A O 1
ATOM 698 N N . PHE A 1 94 ? 7.113 -16.511 -19.164 1.00 89.25 94 PHE A N 1
ATOM 699 C CA . PHE A 1 94 ? 7.840 -17.783 -19.062 1.00 89.25 94 PHE A CA 1
ATOM 700 C C . PHE A 1 94 ? 7.067 -19.007 -19.589 1.00 89.25 94 PHE A C 1
ATOM 702 O O . PHE A 1 94 ? 7.618 -20.109 -19.554 1.00 89.25 94 PHE A O 1
ATOM 709 N N . GLY A 1 95 ? 5.821 -18.846 -20.047 1.00 68.00 95 GLY A N 1
ATOM 710 C CA . GLY A 1 95 ? 4.972 -19.911 -20.603 1.00 68.00 95 GLY A CA 1
ATOM 711 C C . GLY A 1 95 ? 4.532 -19.606 -22.023 1.00 68.00 95 GLY A C 1
ATOM 712 O O . GLY A 1 95 ? 4.453 -20.570 -22.813 1.00 68.00 95 GLY A O 1
#